Protein AF-A0A2S1X589-F1 (afdb_monomer)

Solvent-accessible surface area (backbone atoms only — not comparable to full-atom values): 2958 Å² total; per-residue (Å²): 132,72,52,78,49,77,43,68,73,41,77,35,58,74,28,70,35,81,58,9,15,44,39,64,32,50,69,63,23,39,40,36,45,41,78,50,49,62,42,70,18,85,29,36,42,29,69,34,75,64,32,50,78,49,107

Secondary structure (DSSP, 8-state):
--EEEEEES-EE-S---SSSSSEEE-TTEEEEEES-EE---SSS-SEEESSEEE-

Foldseek 3Di:
DEEEEEDELEEQEPAADQAQSREEAAARYEYEYHNYHQDHRPHNDRGDHNHHYYD

pLDDT: mean 95.67, std 4.71, range [69.88, 98.44]

Radius of gyration: 10.51 Å; Cα contacts (8 Å, |Δi|>4): 149; chains: 1; bounding box: 24×22×24 Å

Structure (mmCIF, N/CA/C/O backbone):
data_AF-A0A2S1X589-F1
#
_entry.id   AF-A0A2S1X589-F1
#
loop_
_atom_site.group_PDB
_atom_site.id
_atom_site.type_symbol
_atom_site.label_atom_id
_atom_site.label_alt_id
_atom_site.label_comp_id
_atom_site.label_asym_id
_atom_site.label_entity_id
_atom_site.label_seq_id
_atom_site.pdbx_PDB_ins_code
_atom_site.Cartn_x
_atom_site.Cartn_y
_atom_site.Cartn_z
_atom_site.occupancy
_atom_site.B_iso_or_equiv
_atom_site.auth_seq_id
_atom_site.auth_comp_id
_atom_site.auth_asym_id
_atom_site.auth_atom_id
_atom_site.pdbx_PDB_model_num
ATOM 1 N N . SER A 1 1 ? 11.284 13.278 1.375 1.00 69.88 1 SER A N 1
ATOM 2 C CA . SER A 1 1 ? 10.196 13.436 2.357 1.00 69.88 1 SER A CA 1
ATOM 3 C C . SER A 1 1 ? 9.546 12.094 2.605 1.00 69.88 1 SER A C 1
ATOM 5 O O . SER A 1 1 ? 9.340 11.372 1.638 1.00 69.88 1 SER A O 1
ATOM 7 N N . ALA A 1 2 ? 9.275 11.743 3.862 1.00 82.81 2 ALA A N 1
ATOM 8 C CA . ALA A 1 2 ? 8.493 10.554 4.194 1.00 82.81 2 ALA A CA 1
ATOM 9 C C . ALA A 1 2 ? 6.996 10.859 4.035 1.00 82.81 2 ALA A C 1
ATOM 11 O O . ALA A 1 2 ? 6.583 11.997 4.272 1.00 82.81 2 ALA A O 1
ATOM 12 N N . ALA A 1 3 ? 6.208 9.870 3.617 1.00 91.75 3 ALA A N 1
ATOM 13 C CA . ALA A 1 3 ? 4.759 9.990 3.468 1.00 91.75 3 ALA A CA 1
ATOM 14 C C . ALA A 1 3 ? 4.066 8.869 4.245 1.00 91.75 3 ALA A C 1
ATOM 16 O O . ALA A 1 3 ? 4.524 7.726 4.220 1.00 91.75 3 ALA A O 1
ATOM 17 N N . THR A 1 4 ? 2.967 9.210 4.918 1.00 95.94 4 THR A N 1
ATOM 18 C CA . THR A 1 4 ? 2.186 8.268 5.724 1.00 95.94 4 THR A CA 1
ATOM 19 C C . THR A 1 4 ? 0.773 8.160 5.173 1.00 95.94 4 THR A C 1
ATOM 21 O O . THR A 1 4 ? 0.125 9.182 4.944 1.00 95.94 4 THR A O 1
ATOM 24 N N . ALA A 1 5 ? 0.290 6.931 5.009 1.00 96.62 5 ALA A N 1
ATOM 25 C CA . ALA A 1 5 ? -1.092 6.627 4.664 1.00 96.62 5 ALA A CA 1
ATOM 26 C C . ALA A 1 5 ? -1.713 5.704 5.721 1.00 96.62 5 ALA A C 1
ATOM 28 O O . ALA A 1 5 ? -1.118 4.699 6.104 1.00 96.62 5 ALA A O 1
ATOM 29 N N . THR A 1 6 ? -2.928 6.024 6.164 1.00 97.75 6 THR A N 1
ATOM 30 C CA . THR A 1 6 ? -3.703 5.181 7.083 1.00 97.75 6 THR A CA 1
ATOM 31 C C . THR A 1 6 ? -5.003 4.786 6.408 1.00 97.75 6 THR A C 1
ATOM 33 O O . THR A 1 6 ? -5.752 5.656 5.962 1.00 97.75 6 THR A O 1
ATOM 36 N N . LEU A 1 7 ? -5.275 3.485 6.343 1.00 98.00 7 LEU A N 1
ATOM 37 C CA . LEU A 1 7 ? -6.547 2.948 5.880 1.00 98.00 7 LEU A CA 1
ATOM 38 C C . LEU A 1 7 ? -7.247 2.252 7.040 1.00 98.00 7 LEU A C 1
ATOM 40 O O . LEU A 1 7 ? -6.663 1.404 7.715 1.00 98.00 7 LEU A O 1
ATOM 44 N N . THR A 1 8 ? -8.513 2.604 7.234 1.00 98.25 8 THR A N 1
ATOM 45 C CA . THR A 1 8 ? -9.348 2.067 8.303 1.00 98.25 8 THR A CA 1
ATOM 46 C C . THR A 1 8 ? -10.680 1.634 7.719 1.00 98.25 8 THR A C 1
ATOM 48 O O . THR A 1 8 ? -11.368 2.456 7.117 1.00 98.25 8 THR A O 1
ATOM 51 N N . ASN A 1 9 ? -11.067 0.374 7.941 1.00 98.38 9 ASN A N 1
ATOM 52 C CA . ASN A 1 9 ? -12.327 -0.194 7.441 1.00 98.38 9 ASN A CA 1
ATOM 53 C C . ASN A 1 9 ? -12.475 -0.097 5.912 1.00 98.38 9 ASN A C 1
ATOM 55 O O . ASN A 1 9 ? -13.574 0.116 5.400 1.00 98.38 9 ASN A O 1
ATOM 59 N N . SER A 1 10 ? -11.367 -0.224 5.184 1.00 98.06 10 SER A N 1
ATOM 60 C CA . SER A 1 10 ? -11.348 -0.074 3.730 1.00 98.06 10 SER A CA 1
ATOM 61 C C . SER A 1 10 ? -11.328 -1.423 3.016 1.00 98.06 10 SER A C 1
ATOM 63 O O . SER A 1 10 ? -10.873 -2.436 3.545 1.00 98.06 10 SER A O 1
ATOM 65 N N . THR A 1 11 ? -11.785 -1.438 1.766 1.00 97.62 11 THR A N 1
ATOM 66 C CA . THR A 1 11 ? -11.539 -2.542 0.831 1.00 97.62 11 THR A CA 1
ATOM 67 C C . THR A 1 11 ? -10.921 -1.977 -0.440 1.00 97.62 11 THR A C 1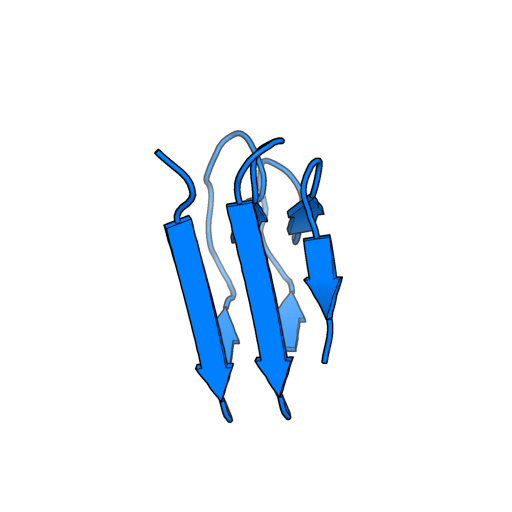
ATOM 69 O O . THR A 1 11 ? -11.555 -1.201 -1.151 1.00 97.62 11 THR A O 1
ATOM 72 N N . LEU A 1 12 ? -9.675 -2.353 -0.711 1.00 97.44 12 LEU A N 1
ATOM 73 C CA . LEU A 1 12 ? -8.959 -2.060 -1.949 1.00 97.44 12 LEU A CA 1
ATOM 74 C C . LEU A 1 12 ? -9.036 -3.308 -2.835 1.00 97.44 12 LEU A C 1
ATOM 76 O O . LEU A 1 12 ? -8.417 -4.322 -2.514 1.00 97.44 12 LEU A O 1
ATOM 80 N N . SER A 1 13 ? -9.817 -3.254 -3.918 1.00 97.44 13 SER A N 1
ATOM 81 C CA . SER A 1 13 ? -9.995 -4.394 -4.827 1.00 97.44 13 SER A CA 1
ATOM 82 C C . SER A 1 13 ? -10.294 -3.979 -6.261 1.00 97.44 13 SER A C 1
ATOM 84 O O . SER A 1 13 ? -10.774 -2.871 -6.494 1.00 97.44 13 SER A O 1
ATOM 86 N N . GLY A 1 14 ? -10.012 -4.868 -7.218 1.00 96.88 14 GLY A N 1
ATOM 87 C CA . GLY A 1 14 ? -10.260 -4.622 -8.640 1.00 96.88 14 GLY A CA 1
ATOM 88 C C . GLY A 1 14 ? -9.322 -3.586 -9.260 1.00 96.88 14 GLY A C 1
ATOM 89 O O . GLY A 1 14 ? -9.623 -3.044 -10.320 1.00 96.88 14 GLY A O 1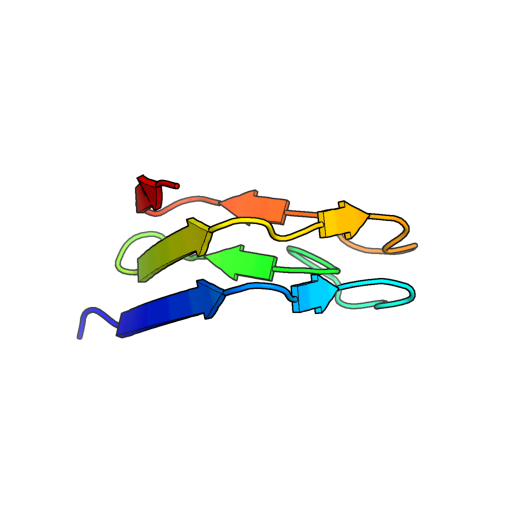
ATOM 90 N N . ASN A 1 15 ? -8.195 -3.296 -8.608 1.00 96.62 15 ASN A N 1
ATOM 91 C CA . ASN A 1 15 ? -7.217 -2.349 -9.117 1.00 96.62 15 ASN A CA 1
ATOM 92 C C . ASN A 1 15 ? -6.240 -3.022 -10.096 1.00 96.62 15 ASN A C 1
ATOM 94 O O . ASN A 1 15 ? -5.998 -4.231 -10.044 1.00 96.62 15 ASN A O 1
ATOM 98 N N . SER A 1 16 ? -5.664 -2.219 -10.991 1.00 96.44 16 SER A N 1
ATOM 99 C CA . SER A 1 16 ? -4.828 -2.691 -12.102 1.00 96.44 16 SER A CA 1
ATOM 100 C C . SER A 1 16 ? -3.507 -1.926 -12.241 1.00 96.44 16 SER A C 1
ATOM 102 O O . SER A 1 16 ? -2.995 -1.788 -13.352 1.00 96.44 16 SER A O 1
ATOM 104 N N . ALA A 1 17 ? -2.967 -1.378 -11.147 1.00 96.69 17 ALA A N 1
ATOM 105 C CA . ALA A 1 17 ? -1.663 -0.715 -11.189 1.00 96.69 17 ALA A CA 1
ATOM 106 C C . ALA A 1 17 ? -0.532 -1.721 -11.485 1.00 96.69 17 ALA A C 1
ATOM 108 O O . ALA A 1 17 ? -0.677 -2.926 -11.285 1.00 96.69 17 ALA A O 1
ATOM 109 N N . SER A 1 18 ? 0.608 -1.243 -11.988 1.00 96.38 18 SER A N 1
ATOM 110 C CA . SER A 1 18 ? 1.746 -2.118 -12.321 1.00 96.38 18 SER A CA 1
ATOM 111 C C . SER A 1 18 ? 2.523 -2.608 -11.096 1.00 96.38 18 SER A C 1
ATOM 113 O O . SER A 1 18 ? 3.182 -3.639 -11.180 1.00 96.38 18 SER A O 1
ATOM 115 N N . TYR A 1 19 ? 2.439 -1.889 -9.974 1.00 95.62 19 TYR A N 1
ATOM 116 C CA . TYR A 1 19 ? 3.099 -2.205 -8.706 1.00 95.62 19 TYR A CA 1
ATOM 117 C C . TYR A 1 19 ? 2.140 -1.903 -7.571 1.00 95.62 19 TYR A C 1
ATOM 119 O O . TYR A 1 19 ? 1.572 -0.810 -7.553 1.00 95.62 19 TYR A O 1
ATOM 127 N N . GLY A 1 20 ? 1.960 -2.854 -6.654 1.00 96.12 20 GLY A N 1
ATOM 128 C CA . GLY A 1 20 ? 1.047 -2.690 -5.530 1.00 96.12 20 GLY A CA 1
ATOM 129 C C . GLY A 1 20 ? -0.338 -2.316 -6.028 1.00 96.12 20 GLY A C 1
ATOM 130 O O . GLY A 1 20 ? -0.837 -1.242 -5.705 1.00 96.12 20 GLY A O 1
ATOM 131 N N . GLY A 1 21 ? -0.906 -3.183 -6.869 1.00 97.06 21 GLY A N 1
ATOM 132 C CA . GLY A 1 21 ? -2.208 -3.017 -7.502 1.00 97.06 21 GLY A CA 1
ATOM 133 C C . GLY A 1 21 ? -3.228 -2.408 -6.549 1.00 97.06 21 GLY A C 1
ATOM 134 O O . GLY A 1 21 ? -3.849 -1.409 -6.896 1.00 97.06 21 GLY A O 1
ATOM 135 N N . GLY A 1 22 ? -3.331 -2.931 -5.326 1.00 97.44 22 GLY A N 1
ATOM 136 C CA . GLY A 1 22 ? -4.123 -2.331 -4.257 1.00 97.44 22 GLY A CA 1
ATOM 137 C C . GLY A 1 22 ? -3.386 -1.251 -3.460 1.00 97.44 22 GLY A C 1
ATOM 138 O O . GLY A 1 22 ? -3.957 -0.190 -3.205 1.00 97.44 22 GLY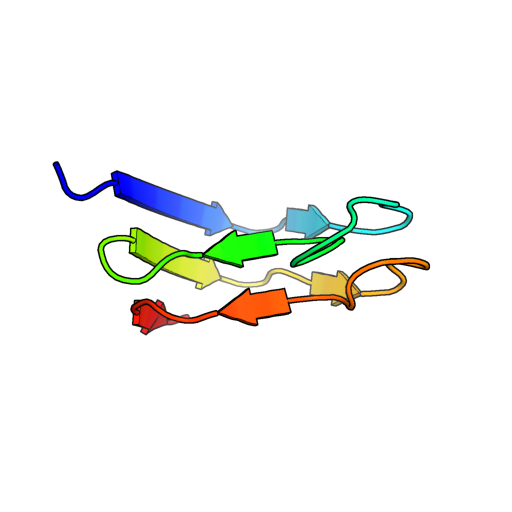 A O 1
ATOM 139 N N . LEU A 1 23 ? -2.143 -1.509 -3.047 1.00 97.44 23 LEU A N 1
ATOM 140 C CA . LEU A 1 23 ? -1.328 -0.566 -2.280 1.00 97.44 23 LEU A CA 1
ATOM 141 C C . LEU A 1 23 ? 0.156 -0.660 -2.655 1.00 97.44 23 LEU A C 1
ATOM 143 O O . LEU A 1 23 ? 0.779 -1.705 -2.474 1.00 97.44 23 LEU A O 1
ATOM 147 N N . PHE A 1 24 ? 0.737 0.464 -3.077 1.00 97.12 24 PHE A N 1
ATOM 148 C CA . PHE A 1 24 ? 2.183 0.635 -3.212 1.00 97.12 24 PHE A CA 1
ATOM 149 C C . PHE A 1 24 ? 2.734 1.497 -2.068 1.00 97.12 24 PHE A C 1
ATOM 151 O O . PHE A 1 24 ? 2.346 2.658 -1.920 1.00 97.12 24 PHE A O 1
ATOM 158 N N . ASN A 1 25 ? 3.665 0.951 -1.283 1.00 97.00 25 ASN A N 1
ATOM 159 C CA . ASN A 1 25 ? 4.361 1.654 -0.206 1.00 97.00 25 ASN A CA 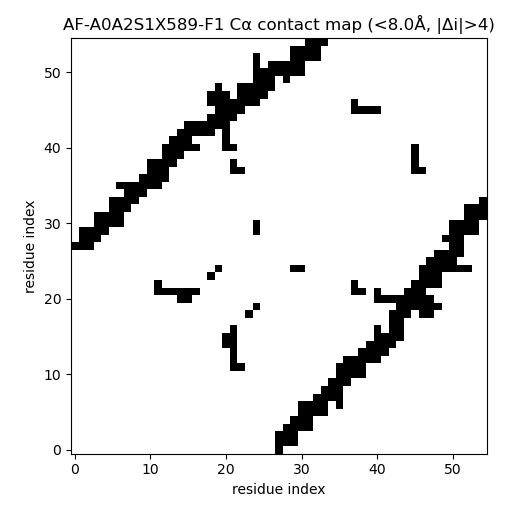1
ATOM 160 C C . ASN A 1 25 ? 5.887 1.609 -0.409 1.00 97.00 25 ASN A C 1
ATOM 162 O O . ASN A 1 25 ? 6.543 0.611 -0.108 1.00 97.00 25 ASN A O 1
ATOM 166 N N . GLY A 1 26 ? 6.458 2.697 -0.933 1.00 95.94 26 GLY A N 1
ATOM 167 C CA . GLY A 1 26 ? 7.889 2.800 -1.252 1.00 95.94 26 GLY A CA 1
ATOM 168 C C . GLY A 1 26 ? 8.812 2.917 -0.028 1.00 95.94 26 GLY A C 1
ATOM 169 O O . GLY A 1 26 ? 8.354 3.098 1.093 1.00 95.94 26 GLY A O 1
ATOM 170 N N . TYR A 1 27 ? 10.134 2.874 -0.246 1.00 96.25 27 TYR A N 1
ATOM 171 C CA . TYR A 1 27 ? 11.165 2.784 0.811 1.00 96.25 27 TYR A CA 1
ATOM 172 C C . TYR A 1 27 ? 11.052 3.787 1.971 1.00 96.25 27 TYR A C 1
ATOM 174 O O . TYR A 1 27 ? 11.351 3.438 3.108 1.00 96.25 27 TYR A O 1
ATOM 182 N N . SER A 1 28 ? 10.648 5.033 1.710 1.00 95.94 28 SER A N 1
ATOM 183 C CA . SER A 1 28 ? 10.475 6.060 2.750 1.00 95.94 28 SER A CA 1
ATOM 184 C C . SER A 1 28 ? 9.016 6.257 3.180 1.00 95.94 28 SER A C 1
ATOM 186 O O . SER A 1 28 ? 8.688 7.292 3.762 1.00 95.94 28 SER A O 1
ATOM 188 N N . GLY A 1 29 ? 8.130 5.333 2.813 1.00 97.06 29 GLY A N 1
ATOM 189 C CA . GLY A 1 29 ? 6.705 5.380 3.107 1.00 97.06 29 GLY A CA 1
ATOM 190 C C . GLY A 1 29 ? 6.319 4.537 4.320 1.00 97.06 29 GLY A C 1
ATOM 191 O O 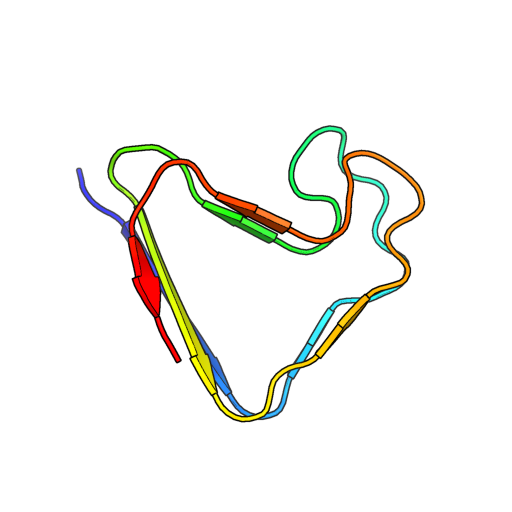. GLY A 1 29 ? 6.944 3.516 4.628 1.00 97.06 29 GLY A O 1
ATOM 192 N N . THR A 1 30 ? 5.256 4.971 4.991 1.00 98.00 30 THR A N 1
ATOM 193 C CA . THR A 1 30 ? 4.591 4.213 6.051 1.00 98.00 30 THR A CA 1
ATOM 194 C C . THR A 1 30 ? 3.126 4.022 5.687 1.00 98.00 30 THR A C 1
ATOM 196 O O . THR A 1 30 ? 2.417 4.996 5.428 1.00 98.00 30 THR A O 1
ATOM 199 N N . ALA A 1 31 ? 2.656 2.780 5.712 1.00 98.06 31 ALA A N 1
ATOM 200 C CA . ALA A 1 31 ? 1.252 2.440 5.552 1.00 98.06 31 ALA A CA 1
ATOM 201 C C . ALA A 1 31 ? 0.743 1.726 6.811 1.00 98.06 31 ALA A C 1
ATOM 203 O O . ALA A 1 31 ? 1.352 0.755 7.256 1.00 98.06 31 ALA A O 1
ATOM 204 N N . THR A 1 32 ? -0.379 2.191 7.360 1.00 98.44 32 THR A N 1
ATOM 205 C CA . THR A 1 32 ? -1.078 1.525 8.467 1.00 98.44 32 THR A CA 1
ATOM 206 C C . THR A 1 32 ? -2.432 1.017 7.979 1.00 98.44 32 THR A C 1
ATOM 208 O O . THR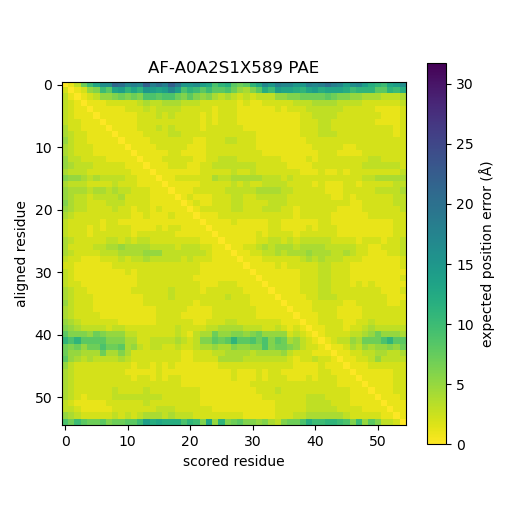 A 1 32 ? -3.256 1.815 7.527 1.00 98.44 32 THR A O 1
ATOM 211 N N . LEU A 1 33 ? -2.680 -0.289 8.075 1.00 98.06 33 LEU A N 1
ATOM 212 C CA . LEU A 1 33 ? -3.917 -0.940 7.635 1.00 98.06 33 LEU A CA 1
ATOM 213 C C . LEU A 1 33 ? -4.688 -1.488 8.841 1.00 98.06 33 LEU A C 1
ATOM 215 O O . LEU A 1 33 ? -4.326 -2.517 9.394 1.00 98.06 33 LEU A O 1
ATOM 219 N N . SER A 1 34 ? -5.789 -0.847 9.229 1.00 98.38 34 SER A N 1
ATOM 220 C CA . SER A 1 34 ? -6.657 -1.335 10.305 1.00 98.38 34 SER A CA 1
ATOM 221 C C . SER A 1 34 ? -7.988 -1.815 9.742 1.00 98.38 34 SER A C 1
ATOM 223 O O . SER A 1 34 ? -8.665 -1.081 9.018 1.00 98.38 34 SER A O 1
ATOM 225 N N . ASN A 1 35 ? -8.356 -3.064 10.045 1.00 98.31 35 ASN A N 1
ATOM 226 C CA . ASN A 1 35 ? -9.582 -3.701 9.554 1.00 98.31 35 ASN A CA 1
ATOM 227 C C . ASN A 1 35 ? -9.796 -3.480 8.041 1.00 98.31 35 ASN A C 1
ATOM 229 O O . ASN A 1 35 ? -10.859 -3.054 7.598 1.00 98.31 35 ASN A O 1
ATOM 233 N N . THR A 1 36 ? -8.736 -3.668 7.256 1.00 98.31 36 THR A N 1
ATOM 234 C CA . THR A 1 36 ? -8.714 -3.352 5.827 1.00 98.31 36 THR A CA 1
ATOM 235 C C . THR A 1 36 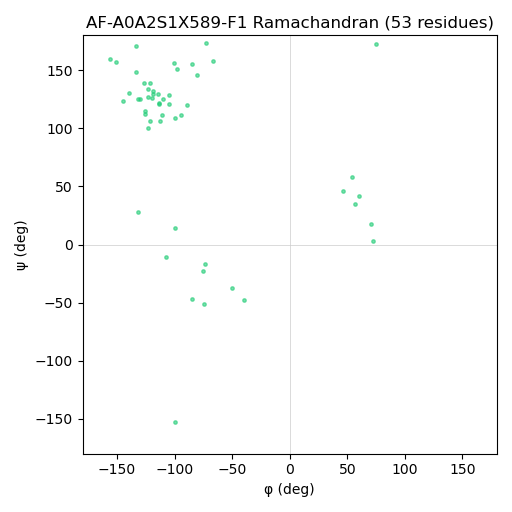? -8.398 -4.600 5.019 1.00 98.31 36 THR A C 1
ATOM 237 O O . THR A 1 36 ? -7.528 -5.383 5.392 1.00 98.31 36 THR A O 1
ATOM 240 N N . ILE A 1 37 ? -9.096 -4.768 3.898 1.00 97.38 37 ILE A N 1
ATOM 241 C CA . ILE A 1 37 ? -8.848 -5.836 2.930 1.00 97.38 37 ILE A CA 1
ATOM 242 C C . ILE A 1 37 ? -8.150 -5.227 1.715 1.00 97.38 37 ILE A C 1
ATOM 244 O O . ILE A 1 37 ? -8.640 -4.253 1.141 1.00 97.38 37 ILE A O 1
ATOM 248 N N . VAL A 1 38 ? -7.027 -5.816 1.307 1.00 97.38 38 VAL A N 1
ATOM 249 C CA . VAL A 1 38 ? -6.362 -5.524 0.030 1.00 97.38 38 VAL A CA 1
ATOM 250 C C . VAL A 1 38 ? -6.288 -6.831 -0.738 1.00 97.38 38 VAL A C 1
ATOM 252 O O . VAL A 1 38 ? -5.558 -7.733 -0.337 1.00 97.38 38 VAL A O 1
A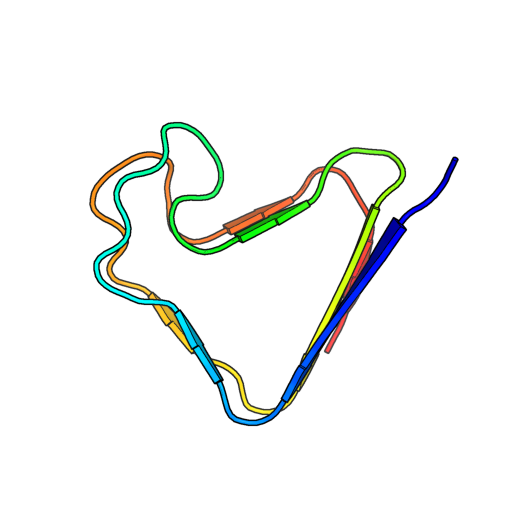TOM 255 N N . ALA A 1 39 ? -7.121 -6.970 -1.765 1.00 97.56 39 ALA A N 1
ATOM 256 C CA . ALA A 1 39 ? -7.291 -8.237 -2.465 1.00 97.56 39 ALA A CA 1
ATOM 257 C C . ALA A 1 39 ? -7.808 -8.031 -3.888 1.00 97.56 39 ALA A C 1
ATOM 259 O O . ALA A 1 39 ? -8.473 -7.040 -4.183 1.00 97.56 39 ALA A O 1
ATOM 260 N N . HIS A 1 40 ? -7.608 -9.032 -4.743 1.00 96.38 40 HIS A N 1
ATOM 261 C CA . HIS A 1 40 ? -8.171 -9.077 -6.094 1.00 96.38 40 HIS A CA 1
ATOM 262 C C . HIS A 1 40 ? -7.710 -7.906 -6.980 1.00 96.38 40 HIS A C 1
ATOM 264 O O . HIS A 1 40 ? -8.494 -7.324 -7.734 1.00 96.38 40 HIS A O 1
ATOM 270 N N . SER A 1 41 ? -6.427 -7.556 -6.894 1.00 94.88 41 SER A N 1
ATOM 271 C CA . SER A 1 41 ? -5.781 -6.637 -7.833 1.00 94.88 41 SER A CA 1
ATOM 272 C C . SER A 1 41 ? -5.099 -7.436 -8.948 1.00 94.88 41 SER A C 1
ATOM 274 O O . SER A 1 41 ? -4.147 -8.177 -8.712 1.00 94.88 41 SER A O 1
ATOM 276 N N . LEU A 1 42 ? -5.625 -7.332 -10.174 1.00 89.50 42 LEU A N 1
ATOM 277 C CA . LEU A 1 42 ? -5.301 -8.237 -11.293 1.00 89.50 42 LEU A CA 1
ATOM 278 C C . LEU A 1 42 ? -3.905 -8.009 -11.898 1.00 89.50 42 LEU A C 1
ATOM 280 O O . LEU A 1 42 ? -3.396 -8.860 -12.623 1.00 89.50 42 LEU A O 1
ATOM 284 N N . SER A 1 43 ? -3.295 -6.859 -11.617 1.00 93.12 43 SER A N 1
ATOM 285 C CA . SER A 1 43 ? -1.950 -6.480 -12.052 1.00 93.12 43 SER A CA 1
ATOM 286 C C . SER A 1 43 ? -1.177 -5.908 -10.865 1.00 93.12 43 SER A C 1
ATOM 28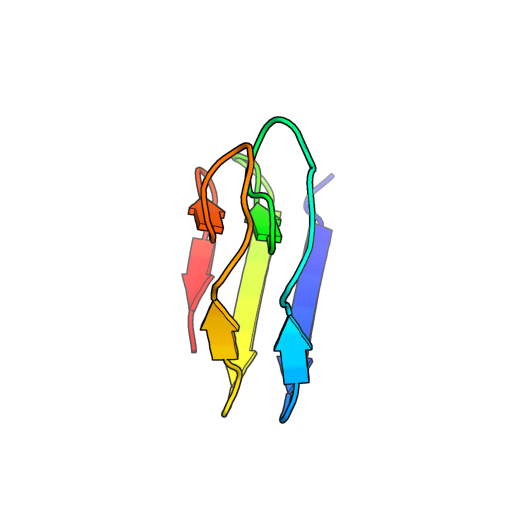8 O O . SER A 1 43 ? -1.775 -5.317 -9.969 1.00 93.12 43 SER A O 1
ATOM 290 N N . GLY A 1 44 ? 0.146 -6.103 -10.852 1.00 94.31 44 GLY A N 1
ATOM 291 C CA . GLY A 1 44 ? 1.048 -5.530 -9.845 1.00 94.31 44 GLY A CA 1
ATOM 292 C C . GLY A 1 44 ? 0.977 -6.142 -8.442 1.00 94.31 44 GLY A C 1
ATOM 293 O O . GLY A 1 44 ? 1.682 -5.667 -7.554 1.00 94.31 44 GLY A O 1
ATOM 294 N N . GLY A 1 45 ? 0.160 -7.183 -8.238 1.00 95.38 45 GLY A N 1
ATOM 295 C CA . GLY A 1 45 ? -0.083 -7.807 -6.931 1.00 95.38 45 GLY A CA 1
ATOM 296 C C . GLY A 1 45 ? -0.991 -6.966 -6.030 1.00 95.38 45 GLY A C 1
ATOM 297 O O . GLY A 1 45 ? -1.337 -5.839 -6.364 1.00 95.38 45 GLY A O 1
ATOM 298 N N . ASP A 1 46 ? -1.396 -7.500 -4.879 1.00 97.00 46 ASP A N 1
ATOM 299 C CA . ASP A 1 46 ? -2.278 -6.762 -3.966 1.00 97.00 46 ASP A CA 1
ATOM 300 C C . ASP A 1 46 ? -1.527 -5.651 -3.220 1.00 97.00 46 ASP A C 1
ATOM 302 O O . ASP A 1 46 ? -1.935 -4.489 -3.257 1.00 97.00 46 ASP A O 1
ATOM 306 N N . VAL A 1 47 ? -0.397 -5.988 -2.594 1.00 96.88 47 VAL A N 1
ATOM 307 C CA . VAL A 1 47 ? 0.444 -5.048 -1.844 1.00 96.88 47 VAL A CA 1
ATOM 308 C C . VAL A 1 47 ? 1.894 -5.180 -2.297 1.00 96.88 47 VAL A C 1
ATOM 310 O O . VAL A 1 47 ? 2.467 -6.264 -2.222 1.00 96.88 47 VAL A O 1
ATOM 313 N N . ASP A 1 48 ? 2.494 -4.066 -2.711 1.00 97.12 48 ASP A N 1
ATOM 314 C CA . ASP A 1 48 ? 3.939 -3.933 -2.901 1.00 97.12 48 ASP A CA 1
ATOM 315 C C . ASP A 1 48 ? 4.474 -2.989 -1.822 1.00 97.12 48 ASP A C 1
ATOM 317 O O . ASP A 1 48 ? 4.146 -1.800 -1.786 1.00 97.12 48 ASP A O 1
ATOM 321 N N . ASN A 1 49 ? 5.252 -3.544 -0.893 1.00 96.56 49 ASN A N 1
ATOM 322 C CA . ASN A 1 49 ? 5.763 -2.825 0.262 1.00 96.56 49 ASN A CA 1
ATOM 323 C C . ASN A 1 49 ? 7.287 -2.934 0.349 1.00 96.56 49 ASN A C 1
ATOM 325 O O . ASN A 1 49 ? 7.829 -3.984 0.689 1.00 96.56 49 ASN A O 1
ATOM 329 N N . SER A 1 50 ? 7.953 -1.803 0.141 1.00 96.88 50 SER A N 1
ATOM 330 C CA . SER A 1 50 ? 9.380 -1.595 0.409 1.00 96.88 50 SER A CA 1
ATOM 331 C C . SER A 1 50 ? 9.630 -0.707 1.640 1.00 96.88 50 SER A C 1
ATOM 333 O O . SER A 1 50 ? 10.773 -0.575 2.074 1.00 96.88 50 SER A O 1
ATOM 335 N N . GLY A 1 51 ? 8.582 -0.070 2.174 1.00 96.50 51 GLY A N 1
ATOM 336 C CA . GLY A 1 51 ? 8.614 0.761 3.378 1.00 96.50 51 GLY A CA 1
ATOM 337 C C . GLY A 1 51 ? 8.117 0.035 4.632 1.00 96.50 51 GLY A C 1
ATOM 338 O O . GLY A 1 51 ? 8.195 -1.191 4.751 1.00 96.50 51 GLY A O 1
ATOM 339 N N . ILE A 1 52 ? 7.583 0.804 5.582 1.00 97.56 52 ILE A N 1
ATOM 340 C CA . ILE A 1 52 ? 6.985 0.271 6.812 1.00 97.56 52 ILE A CA 1
ATOM 341 C C . ILE A 1 52 ? 5.501 -0.007 6.572 1.00 97.56 52 ILE A C 1
ATOM 343 O O . ILE A 1 52 ? 4.740 0.918 6.297 1.00 97.56 52 ILE A O 1
ATOM 347 N N . LEU A 1 53 ? 5.085 -1.263 6.730 1.00 96.88 53 LEU A N 1
ATOM 348 C CA . LEU A 1 53 ? 3.680 -1.665 6.746 1.00 96.88 53 LEU A CA 1
ATOM 349 C C . LEU A 1 53 ? 3.317 -2.168 8.144 1.00 96.88 53 LEU A C 1
ATOM 351 O O . LEU A 1 53 ? 3.947 -3.096 8.649 1.00 96.88 53 LEU A O 1
ATOM 355 N N . THR A 1 54 ? 2.321 -1.547 8.768 1.00 95.75 54 THR A N 1
ATOM 356 C CA . THR A 1 54 ? 1.811 -1.915 10.097 1.00 95.75 54 THR A CA 1
ATOM 357 C C . THR A 1 54 ? 0.286 -1.974 10.093 1.00 95.75 54 THR A C 1
ATOM 359 O O . THR A 1 54 ? -0.357 -1.583 9.116 1.00 95.75 54 THR A O 1
ATOM 362 N N . GLY A 1 55 ? -0.309 -2.482 11.170 1.00 81.50 55 GLY A N 1
ATOM 363 C CA . GLY A 1 55 ? -1.752 -2.703 11.257 1.00 81.50 55 GLY A CA 1
ATOM 364 C C . GLY A 1 55 ? -2.092 -3.821 12.213 1.00 81.50 55 GLY A C 1
ATOM 365 O O . GLY A 1 55 ? -1.432 -4.877 12.098 1.00 81.50 55 GLY A O 1
#

Sequence (55 aa):
SAATATLTNSTLSGNSASYGGGLFNGYSGTATLSNTIVAHSLSGGDVDNSGILTG

Mean predicted aligned error: 2.59 Å